Protein AF-A0A957CIN7-F1 (afdb_monomer_lite)

Sequence (65 aa):
MTSVNMVFFMGGPQLGELEAGLVASLFGAPVAIVTGGLATLLLTGWIAWRYPRLRQYENVDSVTI

Radius of gyration: 18.01 Å; chains: 1; bounding box: 44×31×37 Å

Foldseek 3Di:
DPPVVVCVVVVVVVVLVVQLVVCCVVPNNVVSVVVVVVVVVVVVVVCCVVCVVVVPPDPPPPPPD

pLDDT: mean 83.58, std 11.69, range [52.19, 96.56]

Structure (mmCIF, N/CA/C/O backbone):
data_AF-A0A957CIN7-F1
#
_entry.id   AF-A0A957CIN7-F1
#
loop_
_atom_site.group_PDB
_atom_site.id
_atom_site.type_symbol
_atom_site.label_atom_id
_atom_site.label_alt_id
_atom_site.label_comp_id
_atom_site.label_asym_id
_atom_site.label_entity_id
_atom_site.label_seq_id
_atom_site.pdbx_PDB_ins_code
_atom_site.Cartn_x
_atom_site.Cartn_y
_atom_site.Cartn_z
_atom_site.occupancy
_atom_site.B_iso_or_equiv
_atom_site.auth_seq_id
_atom_site.auth_comp_id
_atom_site.auth_asym_id
_atom_site.auth_atom_id
_atom_site.pdbx_PDB_model_num
ATOM 1 N N . MET A 1 1 ? 23.691 19.408 -6.304 1.00 53.16 1 MET A N 1
ATOM 2 C CA . MET A 1 1 ? 22.684 19.026 -7.318 1.00 53.16 1 MET A CA 1
ATOM 3 C C . MET A 1 1 ? 21.876 17.837 -6.784 1.00 53.16 1 MET A C 1
ATOM 5 O O . MET A 1 1 ? 21.957 16.751 -7.328 1.00 53.16 1 MET A O 1
ATOM 9 N N . THR A 1 2 ? 21.166 18.002 -5.662 1.00 68.69 2 THR A N 1
ATOM 10 C CA . THR A 1 2 ? 20.524 16.869 -4.949 1.00 68.69 2 THR A CA 1
ATOM 11 C C . THR A 1 2 ? 19.214 17.236 -4.248 1.00 68.69 2 THR A C 1
ATOM 13 O O . THR A 1 2 ? 18.401 16.353 -4.008 1.00 68.69 2 THR A O 1
ATOM 16 N N . SER A 1 3 ? 18.937 18.518 -3.986 1.00 73.81 3 SER A N 1
ATOM 17 C CA . SER A 1 3 ? 17.732 18.936 -3.252 1.00 73.81 3 SER A CA 1
ATOM 18 C C . SER A 1 3 ? 16.429 18.576 -3.969 1.00 73.81 3 SER A C 1
ATOM 20 O O . SER A 1 3 ? 15.508 18.063 -3.348 1.00 73.81 3 SER A O 1
ATOM 22 N N . VAL A 1 4 ? 16.363 18.774 -5.288 1.00 78.56 4 VAL A N 1
ATOM 23 C CA . VAL A 1 4 ? 15.168 18.431 -6.080 1.00 78.56 4 VAL A CA 1
ATOM 24 C C . VAL A 1 4 ? 14.967 16.915 -6.150 1.00 78.56 4 VAL A C 1
ATOM 26 O O . VAL A 1 4 ? 13.846 16.435 -6.046 1.00 78.56 4 VAL A O 1
ATOM 29 N N . ASN A 1 5 ? 16.054 16.149 -6.262 1.00 79.88 5 ASN A N 1
ATOM 30 C CA . ASN A 1 5 ? 15.996 14.689 -6.285 1.00 79.88 5 ASN A CA 1
ATOM 31 C C . ASN A 1 5 ? 15.449 14.133 -4.954 1.00 79.88 5 ASN A C 1
ATOM 33 O O . ASN A 1 5 ? 14.567 13.282 -4.964 1.00 79.88 5 ASN A O 1
ATOM 37 N N . MET A 1 6 ? 15.867 14.706 -3.820 1.00 81.88 6 MET A N 1
ATOM 38 C CA . MET A 1 6 ? 15.355 14.336 -2.494 1.00 81.88 6 MET A CA 1
ATOM 39 C C . MET A 1 6 ? 13.859 14.617 -2.319 1.00 81.88 6 MET A C 1
ATOM 41 O O . MET A 1 6 ? 13.173 13.817 -1.692 1.00 81.88 6 MET A O 1
ATOM 45 N N . VAL A 1 7 ? 13.328 15.699 -2.899 1.00 82.25 7 VAL A N 1
ATOM 46 C CA . VAL A 1 7 ? 11.880 15.984 -2.859 1.00 82.25 7 VAL A CA 1
ATOM 47 C C . VAL A 1 7 ? 11.082 14.890 -3.573 1.00 82.25 7 VAL A C 1
ATOM 49 O O . VAL A 1 7 ? 10.045 14.475 -3.068 1.00 82.25 7 VAL A O 1
ATOM 52 N N . PHE A 1 8 ? 11.575 14.362 -4.696 1.00 76.38 8 PHE A N 1
ATOM 53 C CA . PHE A 1 8 ? 10.915 13.249 -5.390 1.00 76.38 8 PHE A CA 1
ATOM 54 C C . PHE A 1 8 ? 11.043 11.917 -4.638 1.00 76.38 8 PHE A C 1
ATOM 56 O O . PHE A 1 8 ? 10.083 11.152 -4.601 1.00 76.38 8 PHE A O 1
ATOM 63 N N . PHE A 1 9 ? 12.188 11.655 -4.002 1.00 77.94 9 PHE A N 1
ATOM 64 C CA . PHE A 1 9 ? 12.395 10.433 -3.215 1.00 77.94 9 PHE A CA 1
ATOM 65 C C . PHE A 1 9 ? 11.606 10.416 -1.902 1.00 77.94 9 PHE A C 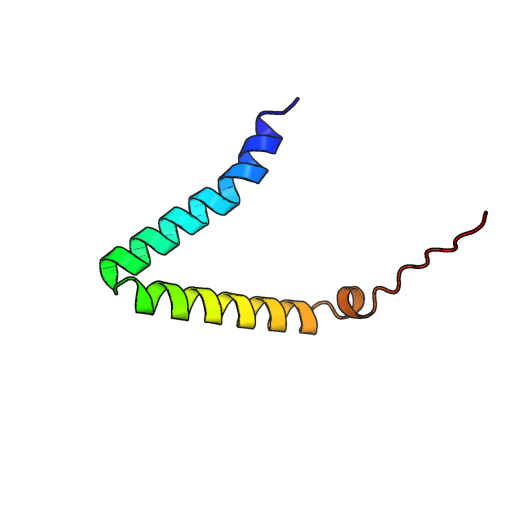1
ATOM 67 O O . PHE A 1 9 ? 11.079 9.375 -1.522 1.00 77.94 9 PHE A O 1
ATOM 74 N N . MET A 1 10 ? 11.519 11.551 -1.205 1.00 82.75 10 MET A N 1
ATOM 75 C CA . MET A 1 10 ? 10.834 11.641 0.086 1.00 82.75 10 MET A CA 1
ATOM 76 C C . MET A 1 10 ? 9.359 12.031 -0.035 1.00 82.75 10 MET A C 1
ATOM 78 O O . MET A 1 10 ? 8.565 11.657 0.823 1.00 82.75 10 MET A O 1
ATOM 82 N N . GLY A 1 11 ? 8.972 12.752 -1.088 1.00 85.62 11 GLY A N 1
ATOM 83 C CA . GLY A 1 11 ? 7.604 13.240 -1.255 1.00 85.62 11 GLY A CA 1
ATOM 84 C C . GLY A 1 11 ? 6.586 12.120 -1.464 1.00 85.62 11 GLY A C 1
ATOM 85 O O . GLY A 1 11 ? 5.503 12.174 -0.891 1.00 85.62 11 GLY A O 1
ATOM 86 N N . GLY A 1 12 ? 6.940 11.082 -2.230 1.00 85.94 12 GLY A N 1
ATOM 87 C CA . GLY A 1 12 ? 6.054 9.936 -2.468 1.00 85.94 12 GLY A CA 1
ATOM 88 C C . GLY A 1 12 ? 5.656 9.213 -1.173 1.00 85.94 12 GLY A C 1
ATOM 89 O O . GLY A 1 12 ? 4.465 9.140 -0.870 1.00 85.94 12 GLY A O 1
ATOM 90 N N . PRO A 1 13 ? 6.627 8.730 -0.376 1.00 88.44 13 PRO A N 1
ATOM 91 C CA . PRO A 1 13 ? 6.346 8.093 0.909 1.00 88.44 13 PRO A CA 1
ATOM 92 C C . PRO A 1 13 ? 5.604 9.004 1.898 1.00 88.44 13 PRO A C 1
ATOM 94 O O . PRO A 1 13 ? 4.624 8.569 2.492 1.00 88.44 13 PRO A O 1
ATOM 97 N N . GLN A 1 14 ? 6.001 10.277 2.024 1.00 90.75 14 GLN A N 1
ATOM 98 C CA . GLN A 1 14 ? 5.371 11.212 2.971 1.00 90.75 14 GLN A CA 1
ATOM 99 C C . GLN A 1 14 ? 3.894 11.481 2.661 1.00 90.75 14 GLN A C 1
ATOM 101 O O . GLN A 1 14 ? 3.074 11.557 3.575 1.00 90.75 14 GLN A O 1
ATOM 106 N N . LEU A 1 15 ? 3.536 11.610 1.379 1.00 90.12 15 LEU A N 1
ATOM 107 C CA . LEU A 1 15 ? 2.137 11.758 0.972 1.00 90.12 15 LEU A CA 1
ATOM 108 C C . LEU A 1 15 ? 1.330 10.491 1.284 1.00 90.12 15 LEU A C 1
ATOM 110 O O . LEU A 1 15 ? 0.217 10.590 1.795 1.00 90.12 15 LEU A O 1
ATOM 114 N N . GLY A 1 16 ? 1.909 9.311 1.046 1.00 88.12 16 GLY A N 1
ATOM 115 C CA . GLY A 1 16 ? 1.268 8.037 1.374 1.00 88.12 16 GLY A CA 1
ATOM 116 C C . GLY A 1 16 ? 1.038 7.850 2.876 1.00 88.12 16 GLY A C 1
ATOM 117 O O . GLY A 1 16 ? -0.036 7.415 3.284 1.00 88.12 16 GLY A O 1
ATOM 118 N N . GLU A 1 17 ? 2.009 8.223 3.713 1.00 91.62 17 GLU A N 1
ATOM 119 C CA . GLU A 1 17 ? 1.872 8.197 5.175 1.00 91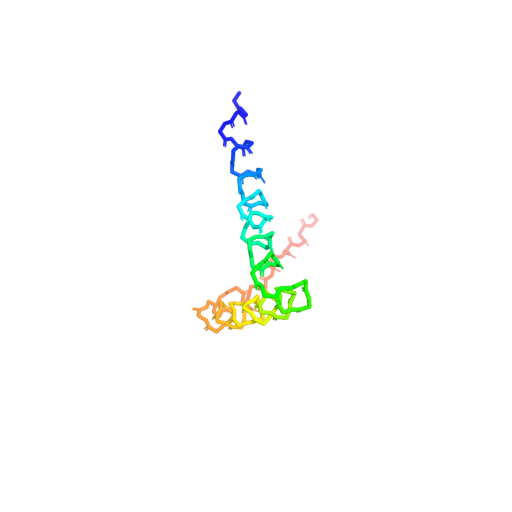.62 17 GLU A CA 1
ATOM 120 C C . GLU A 1 17 ? 0.767 9.144 5.667 1.00 91.62 17 GLU A C 1
ATOM 122 O O . GLU A 1 17 ? -0.002 8.785 6.561 1.00 91.62 17 GLU A O 1
ATOM 127 N N . LEU A 1 18 ? 0.640 10.327 5.054 1.00 93.06 18 LEU A N 1
ATOM 128 C CA . LEU A 1 18 ? -0.417 11.289 5.368 1.00 93.06 18 LEU A CA 1
ATOM 129 C C . LEU A 1 18 ? -1.809 10.749 5.014 1.00 93.06 18 LEU A C 1
ATOM 131 O O . LEU A 1 18 ? -2.721 10.820 5.839 1.00 93.06 18 LEU A O 1
ATOM 135 N N . GLU A 1 19 ? -1.979 10.179 3.820 1.00 89.94 19 GLU A N 1
ATOM 136 C CA . GLU A 1 19 ? -3.246 9.565 3.407 1.00 89.94 19 GLU A CA 1
ATOM 137 C C . GLU A 1 19 ? -3.601 8.364 4.290 1.00 89.94 19 GLU A C 1
ATOM 139 O O . GLU A 1 19 ? -4.727 8.269 4.782 1.00 89.94 19 GLU A O 1
ATOM 144 N N . ALA A 1 20 ? -2.637 7.479 4.559 1.00 89.00 20 ALA A N 1
ATOM 145 C CA . ALA A 1 20 ? -2.838 6.316 5.416 1.00 89.00 20 ALA A CA 1
ATOM 146 C C . ALA A 1 20 ? -3.218 6.721 6.849 1.00 89.00 20 ALA A C 1
ATOM 148 O O . ALA A 1 20 ? -4.140 6.142 7.425 1.00 89.00 20 ALA A O 1
ATOM 149 N N . GLY A 1 21 ? -2.560 7.743 7.406 1.00 90.44 21 GLY A N 1
ATOM 150 C CA . GLY A 1 21 ? -2.878 8.299 8.720 1.00 90.44 21 GLY A CA 1
ATOM 151 C C . GLY A 1 21 ? -4.276 8.916 8.778 1.00 90.44 21 GLY A C 1
ATOM 152 O O . GLY A 1 21 ? -5.025 8.661 9.723 1.00 90.44 21 GLY A O 1
ATOM 153 N N . LEU A 1 22 ? -4.669 9.666 7.744 1.00 93.44 22 LEU A N 1
ATOM 154 C CA . LEU A 1 22 ? -5.999 10.267 7.654 1.00 93.44 22 LEU A CA 1
ATOM 155 C C . LEU A 1 22 ? -7.090 9.193 7.563 1.00 93.44 22 LEU A C 1
ATOM 157 O O . LEU A 1 22 ? -8.046 9.219 8.340 1.00 93.44 22 LEU A O 1
ATOM 161 N N . VAL A 1 23 ? -6.929 8.204 6.681 1.00 90.31 23 VAL A N 1
ATOM 162 C CA . VAL A 1 23 ? -7.890 7.099 6.532 1.00 90.31 23 VAL A CA 1
ATOM 163 C C . VAL A 1 23 ? -7.963 6.267 7.813 1.00 90.31 23 VAL A C 1
ATOM 165 O O . VAL A 1 23 ? -9.061 5.926 8.256 1.00 90.31 23 VAL A O 1
ATOM 168 N N . ALA A 1 24 ? -6.827 5.997 8.460 1.00 91.62 24 ALA A N 1
ATOM 169 C CA . ALA A 1 24 ? -6.793 5.288 9.735 1.00 91.62 24 ALA A CA 1
ATOM 170 C C . ALA A 1 24 ? -7.473 6.079 10.862 1.00 91.62 24 ALA A C 1
ATOM 172 O O . ALA A 1 24 ? -8.150 5.475 11.691 1.00 91.62 24 ALA A O 1
ATOM 173 N N . SER A 1 25 ? -7.348 7.411 10.886 1.00 90.94 25 SER A N 1
ATOM 174 C CA . SER A 1 25 ? -8.016 8.253 11.888 1.00 90.94 25 SER A CA 1
ATOM 175 C C . SER A 1 25 ? -9.538 8.309 11.722 1.00 90.94 25 SER A C 1
ATOM 177 O O . SER A 1 25 ? -10.252 8.424 12.714 1.00 90.94 25 SER A O 1
ATOM 179 N N . LEU A 1 26 ? -10.037 8.199 10.486 1.00 91.12 26 LEU A N 1
ATOM 180 C CA . LEU A 1 26 ? -11.466 8.295 10.179 1.00 91.12 26 LEU A CA 1
ATOM 181 C C . LEU A 1 26 ? -12.183 6.942 10.263 1.00 91.12 26 LEU A C 1
ATOM 183 O O . LEU A 1 26 ? -13.301 6.870 10.765 1.00 91.12 26 LEU A O 1
ATOM 187 N N . PHE A 1 27 ? -11.550 5.873 9.772 1.00 89.38 27 PHE A N 1
ATOM 188 C CA . PHE A 1 27 ? -12.174 4.551 9.613 1.00 89.38 27 PHE A CA 1
ATOM 189 C C . PHE A 1 27 ? -11.510 3.445 10.445 1.00 89.38 27 PHE A C 1
ATOM 191 O O . PHE A 1 27 ? -12.025 2.328 10.512 1.00 89.38 27 PHE A O 1
ATOM 198 N N . GLY A 1 28 ? -10.380 3.736 11.090 1.00 90.44 28 GLY A N 1
ATOM 199 C CA . GLY A 1 28 ? -9.583 2.771 11.840 1.00 90.44 28 GLY A CA 1
ATOM 200 C C . GLY A 1 28 ? -8.485 2.106 11.006 1.00 90.44 28 GLY A C 1
ATOM 201 O O . GLY A 1 28 ? -8.564 1.986 9.781 1.00 90.44 28 GLY A O 1
ATOM 202 N N . ALA A 1 29 ? -7.450 1.626 11.699 1.00 89.69 29 ALA A N 1
ATOM 203 C CA . ALA A 1 29 ? -6.282 0.999 11.079 1.00 89.69 29 ALA A CA 1
ATOM 204 C C . ALA A 1 29 ? -6.610 -0.206 10.167 1.00 89.69 29 ALA A C 1
ATOM 206 O O . ALA A 1 29 ? -6.062 -0.262 9.067 1.00 89.69 29 ALA A O 1
ATOM 207 N N . PRO A 1 30 ? -7.514 -1.144 10.529 1.00 91.56 30 PRO A N 1
ATOM 208 C CA . PRO A 1 30 ? -7.798 -2.301 9.676 1.00 91.56 30 PRO A CA 1
ATOM 209 C C . PRO A 1 30 ? -8.394 -1.909 8.320 1.00 91.56 30 PRO A C 1
ATOM 211 O O . PRO A 1 30 ? -8.016 -2.469 7.294 1.00 91.56 30 PRO A O 1
ATOM 214 N N . VAL A 1 31 ? -9.297 -0.922 8.306 1.00 89.94 31 VAL A N 1
ATOM 215 C CA . VAL A 1 31 ? -9.945 -0.455 7.074 1.00 89.94 31 VAL A CA 1
ATOM 216 C C . VAL A 1 31 ? -8.927 0.233 6.169 1.00 89.94 31 VAL A C 1
ATOM 218 O O . VAL A 1 31 ? -8.891 -0.070 4.981 1.00 89.94 31 VAL A O 1
ATOM 221 N N . ALA A 1 32 ? -8.057 1.081 6.728 1.00 91.00 32 ALA A N 1
ATOM 222 C CA . ALA A 1 32 ? -7.004 1.766 5.977 1.00 91.00 32 ALA A CA 1
ATOM 223 C C . ALA A 1 32 ? -6.042 0.794 5.270 1.00 91.00 32 ALA A C 1
ATOM 225 O O . ALA A 1 32 ? -5.677 1.001 4.114 1.00 91.00 32 ALA A O 1
ATOM 226 N N . ILE A 1 33 ? -5.667 -0.298 5.944 1.00 91.38 33 ILE A N 1
ATOM 227 C CA . ILE A 1 33 ? -4.763 -1.313 5.386 1.00 91.38 33 ILE A CA 1
ATOM 228 C C . ILE A 1 33 ? -5.436 -2.060 4.231 1.00 91.38 33 ILE A C 1
ATOM 230 O O . ILE A 1 33 ? -4.831 -2.252 3.175 1.00 91.38 33 ILE A O 1
ATOM 234 N N . VAL A 1 34 ? -6.692 -2.479 4.413 1.00 94.31 34 VAL A N 1
ATOM 235 C CA . VAL A 1 34 ? -7.420 -3.251 3.397 1.00 94.31 34 VAL A CA 1
ATOM 236 C C . VAL A 1 34 ? -7.685 -2.408 2.153 1.00 94.31 34 VAL A C 1
ATOM 238 O O . VAL A 1 34 ? -7.457 -2.883 1.040 1.00 94.31 34 VAL A O 1
ATOM 241 N N . THR A 1 35 ? -8.128 -1.158 2.311 1.00 90.88 35 THR A N 1
ATOM 242 C CA . THR A 1 35 ? -8.411 -0.277 1.170 1.00 90.88 35 THR A CA 1
ATOM 243 C C . THR A 1 35 ? -7.138 0.088 0.411 1.00 90.88 35 THR A C 1
ATOM 245 O O . THR A 1 35 ? -7.128 -0.001 -0.817 1.00 90.88 35 THR A O 1
ATOM 248 N N . GLY A 1 36 ? -6.047 0.405 1.115 1.00 89.44 36 GLY A N 1
ATOM 249 C CA . GLY A 1 36 ? -4.750 0.686 0.496 1.00 89.44 36 GLY A CA 1
ATOM 250 C C . GLY A 1 36 ? -4.167 -0.527 -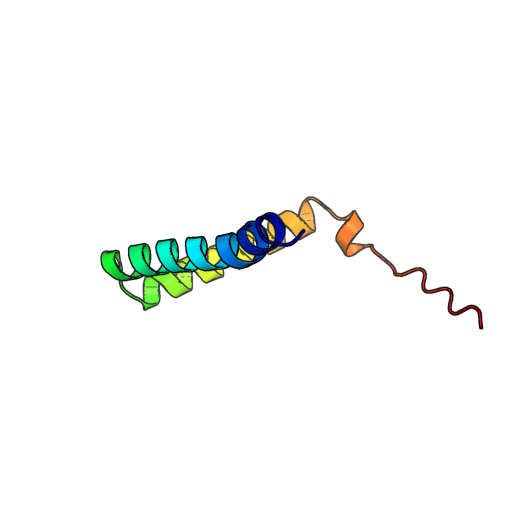0.238 1.00 89.44 36 GLY A C 1
ATOM 251 O O . GLY A 1 36 ? -3.723 -0.417 -1.385 1.00 89.44 36 GLY A O 1
ATOM 252 N N . GLY A 1 37 ? -4.228 -1.711 0.377 1.00 92.00 37 GLY A N 1
ATOM 253 C CA . GLY A 1 37 ? -3.765 -2.956 -0.239 1.00 92.00 37 GLY A CA 1
ATOM 254 C C . GLY A 1 37 ? -4.569 -3.328 -1.486 1.00 92.00 37 GLY A C 1
ATOM 255 O O . GLY A 1 37 ? -3.994 -3.662 -2.524 1.00 92.00 37 GLY A O 1
ATOM 256 N N . LEU A 1 38 ? -5.898 -3.202 -1.425 1.00 95.81 38 LEU A N 1
ATOM 257 C CA . LEU A 1 38 ? -6.767 -3.485 -2.566 1.00 95.81 38 LEU A CA 1
ATOM 258 C C . LEU A 1 38 ? -6.527 -2.500 -3.718 1.00 95.81 38 LEU A C 1
ATOM 260 O O . LEU A 1 38 ? -6.401 -2.924 -4.866 1.00 95.81 38 LEU A O 1
ATOM 264 N N . ALA A 1 39 ? -6.401 -1.204 -3.419 1.00 93.50 39 ALA A N 1
ATOM 265 C CA . ALA A 1 39 ? -6.070 -0.186 -4.414 1.00 93.50 39 ALA A CA 1
ATOM 266 C C . ALA A 1 39 ? -4.724 -0.476 -5.097 1.00 93.50 39 ALA A C 1
ATOM 268 O O . ALA A 1 39 ? -4.615 -0.372 -6.319 1.00 93.50 39 ALA A O 1
ATOM 269 N N . THR A 1 40 ? -3.728 -0.921 -4.326 1.00 93.38 40 THR A N 1
ATOM 270 C CA . THR A 1 40 ? -2.413 -1.307 -4.853 1.00 93.38 40 THR A CA 1
ATOM 271 C C . THR A 1 40 ? -2.533 -2.463 -5.846 1.00 93.38 40 THR A C 1
ATOM 273 O O . THR A 1 40 ? -2.060 -2.347 -6.975 1.00 93.38 40 THR A O 1
ATOM 276 N N . LEU A 1 41 ? -3.227 -3.548 -5.481 1.00 95.56 41 LEU A N 1
ATOM 277 C CA . LEU A 1 41 ? -3.422 -4.703 -6.367 1.00 95.56 41 LEU A CA 1
ATOM 278 C C . LEU A 1 41 ? -4.166 -4.332 -7.656 1.00 95.56 41 LEU A C 1
ATOM 280 O O . LEU A 1 41 ? -3.783 -4.777 -8.740 1.00 95.56 41 LEU A O 1
ATOM 284 N N . LEU A 1 42 ? -5.203 -3.499 -7.550 1.00 96.56 42 LEU A N 1
ATOM 285 C CA . LEU A 1 42 ? -5.965 -3.025 -8.704 1.00 96.56 42 LEU A CA 1
ATOM 286 C C . LEU A 1 42 ? -5.100 -2.188 -9.649 1.00 96.56 42 LEU A C 1
ATOM 288 O O . LEU A 1 42 ? -5.123 -2.417 -10.858 1.00 96.56 42 LEU A O 1
ATOM 292 N N . LEU A 1 43 ? -4.303 -1.260 -9.116 1.00 94.50 43 LEU A N 1
ATOM 293 C CA . LEU A 1 43 ? -3.391 -0.441 -9.915 1.00 94.50 43 LEU A CA 1
ATOM 294 C C . LEU A 1 43 ? -2.296 -1.286 -10.566 1.00 94.50 43 LEU A C 1
ATOM 296 O O . LEU A 1 43 ? -2.025 -1.119 -11.755 1.00 94.50 43 LEU A O 1
ATOM 300 N N . THR A 1 44 ? -1.703 -2.233 -9.836 1.00 93.69 44 THR A N 1
ATOM 301 C CA . THR A 1 44 ? -0.722 -3.167 -10.400 1.00 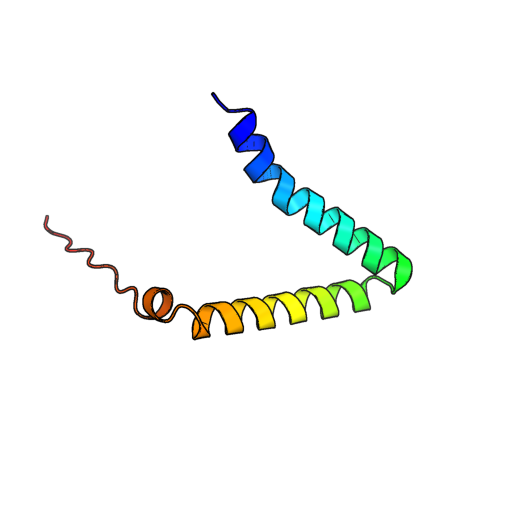93.69 44 THR A CA 1
ATOM 302 C C . THR A 1 44 ? -1.331 -3.982 -11.541 1.00 93.69 44 THR A C 1
ATOM 304 O O . THR A 1 44 ? -0.743 -4.054 -12.621 1.00 93.69 44 THR A O 1
ATOM 307 N N . GLY A 1 45 ? -2.525 -4.551 -11.343 1.00 94.06 45 GLY A N 1
ATOM 308 C CA . GLY A 1 45 ? -3.247 -5.298 -12.375 1.00 94.06 45 GLY A CA 1
ATOM 309 C C . GLY A 1 45 ? -3.581 -4.439 -13.597 1.00 94.06 45 GLY A C 1
ATOM 310 O O . GLY A 1 45 ? -3.351 -4.860 -14.732 1.00 94.06 45 GLY A O 1
ATOM 311 N N . TRP A 1 46 ? -4.036 -3.203 -13.373 1.00 94.56 46 TRP A N 1
ATOM 312 C CA . TRP A 1 46 ? -4.286 -2.232 -14.437 1.00 94.56 46 TRP A CA 1
ATOM 313 C C . TRP A 1 46 ? -3.018 -1.980 -15.243 1.00 94.56 46 TRP A C 1
ATOM 315 O O . TRP A 1 46 ? -3.028 -2.129 -16.465 1.00 94.56 46 TRP A O 1
ATOM 325 N N . ILE A 1 47 ? -1.921 -1.594 -14.592 1.00 92.38 47 ILE A N 1
ATOM 326 C CA . ILE A 1 47 ? -0.655 -1.271 -15.261 1.00 92.38 47 ILE A CA 1
ATOM 327 C C . ILE A 1 47 ? -0.166 -2.479 -16.065 1.00 92.38 47 ILE A C 1
ATOM 329 O O . ILE A 1 47 ? 0.207 -2.331 -17.231 1.00 92.38 47 ILE A O 1
ATOM 333 N N . ALA A 1 48 ? -0.260 -3.677 -15.485 1.00 89.25 48 ALA A N 1
ATOM 334 C CA . ALA A 1 48 ? 0.080 -4.933 -16.140 1.00 89.25 48 ALA A CA 1
ATOM 335 C C . ALA A 1 48 ? -0.765 -5.197 -17.404 1.00 89.25 48 ALA A C 1
ATOM 337 O O . ALA A 1 48 ? -0.261 -5.759 -18.375 1.00 89.25 48 ALA A O 1
ATOM 338 N N . TRP A 1 49 ? -2.041 -4.813 -17.434 1.00 90.25 49 TRP A N 1
ATOM 339 C CA . TRP A 1 49 ? -2.874 -4.922 -18.639 1.00 90.25 49 TRP A CA 1
ATOM 340 C C . TRP A 1 49 ? -2.623 -3.797 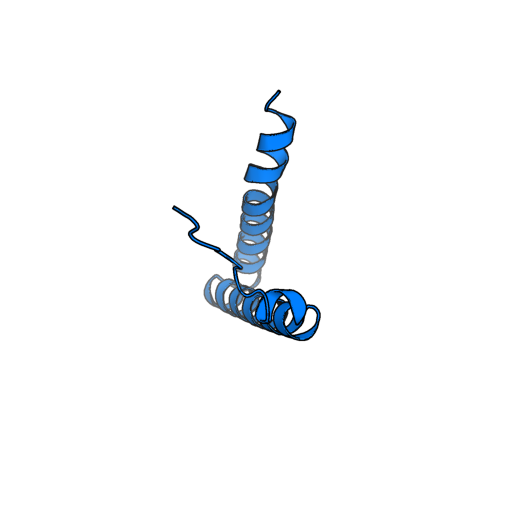-19.643 1.00 90.25 49 TRP A C 1
ATOM 342 O O . TRP A 1 49 ? -2.605 -4.033 -20.850 1.00 90.25 49 TRP A O 1
ATOM 352 N N . ARG A 1 50 ? -2.409 -2.572 -19.162 1.00 90.69 50 ARG A N 1
ATOM 353 C CA . ARG A 1 50 ? -2.288 -1.372 -19.998 1.00 90.69 50 ARG A CA 1
ATOM 354 C C . ARG A 1 50 ? -0.935 -1.254 -20.696 1.00 90.69 50 ARG A C 1
ATOM 356 O O . ARG A 1 50 ? -0.864 -0.638 -21.764 1.00 90.69 50 ARG A O 1
ATOM 363 N N . TYR A 1 51 ? 0.113 -1.826 -20.109 1.00 88.38 51 TYR A N 1
ATOM 364 C CA . TYR A 1 51 ? 1.482 -1.782 -20.619 1.00 88.38 51 TYR A CA 1
ATOM 365 C C . TYR A 1 51 ? 2.059 -3.197 -20.777 1.00 88.38 51 TYR A C 1
ATOM 367 O O . TYR A 1 51 ? 3.007 -3.570 -20.085 1.00 88.38 51 TYR A O 1
ATOM 375 N N . PRO A 1 52 ? 1.543 -3.996 -21.728 1.00 78.25 52 PRO A N 1
ATOM 376 C CA . PRO A 1 52 ? 2.013 -5.365 -21.946 1.00 78.25 52 PRO A CA 1
ATOM 377 C C . PRO A 1 52 ? 3.486 -5.427 -22.376 1.00 78.25 52 PRO A C 1
ATOM 379 O O . PRO A 1 52 ? 4.148 -6.428 -22.121 1.00 78.25 52 PRO A O 1
ATOM 382 N N . ARG A 1 53 ? 4.035 -4.338 -22.939 1.00 76.06 53 ARG A N 1
ATOM 383 C CA . ARG A 1 53 ? 5.469 -4.203 -23.249 1.00 76.06 53 ARG A CA 1
ATOM 384 C C . ARG A 1 53 ? 6.377 -4.300 -22.019 1.00 76.06 53 ARG A C 1
ATOM 386 O O . ARG A 1 53 ? 7.509 -4.727 -22.168 1.00 76.06 53 ARG A O 1
ATOM 393 N N . LEU A 1 54 ? 5.891 -3.938 -20.826 1.00 74.75 54 LEU A N 1
ATOM 394 C CA . LEU A 1 54 ? 6.633 -4.133 -19.572 1.00 74.75 54 LEU A CA 1
ATOM 395 C C . LEU A 1 54 ? 6.607 -5.600 -19.123 1.00 74.75 54 LEU A C 1
ATOM 397 O O . LEU A 1 54 ? 7.552 -6.072 -18.507 1.00 74.75 54 LEU A O 1
ATOM 401 N N . ARG A 1 55 ? 5.533 -6.336 -19.440 1.00 68.38 55 ARG A N 1
ATOM 402 C CA . ARG A 1 55 ? 5.397 -7.767 -19.107 1.00 68.38 55 ARG A CA 1
ATOM 403 C C . ARG A 1 55 ? 6.172 -8.675 -20.049 1.00 68.38 55 ARG A C 1
ATOM 405 O O . ARG A 1 55 ? 6.577 -9.753 -19.645 1.00 68.38 55 ARG A O 1
ATOM 412 N N . GLN A 1 56 ? 6.326 -8.247 -21.295 1.00 73.00 56 GLN A N 1
ATOM 413 C CA . GLN A 1 56 ? 7.114 -8.921 -22.326 1.00 73.00 56 GLN A CA 1
ATOM 414 C C . GLN A 1 56 ? 8.530 -8.342 -22.411 1.00 73.00 56 GLN A C 1
ATOM 416 O O . GLN A 1 56 ? 9.208 -8.534 -23.416 1.00 73.00 56 GLN A O 1
ATOM 421 N N . TYR A 1 57 ? 8.953 -7.581 -21.395 1.00 71.81 57 TYR A N 1
ATOM 422 C CA . TYR A 1 57 ? 10.306 -7.057 -21.337 1.00 71.81 57 TYR A CA 1
ATOM 423 C C . TYR A 1 57 ? 11.260 -8.210 -21.028 1.00 71.81 57 TYR A C 1
ATOM 425 O O . TYR A 1 57 ? 11.506 -8.560 -19.875 1.00 71.81 57 TYR A O 1
ATOM 433 N N . GLU A 1 58 ? 11.735 -8.845 -22.088 1.00 73.31 58 GLU A N 1
ATOM 434 C CA . GLU A 1 58 ? 12.802 -9.828 -22.048 1.00 73.31 58 GLU A CA 1
ATOM 435 C C . GLU A 1 58 ? 14.116 -9.046 -22.082 1.00 73.31 58 GLU A C 1
ATOM 437 O O . GLU A 1 58 ? 14.390 -8.319 -23.041 1.00 73.31 58 GLU A O 1
ATOM 442 N N . ASN A 1 59 ? 14.894 -9.109 -20.995 1.00 65.56 59 ASN A N 1
ATOM 443 C CA . ASN A 1 59 ? 16.228 -8.522 -20.987 1.00 65.56 59 ASN A CA 1
ATOM 444 C C . ASN A 1 59 ? 17.040 -9.250 -22.053 1.00 65.56 59 ASN A C 1
ATOM 446 O O . ASN A 1 59 ? 17.379 -10.423 -21.895 1.00 65.56 59 ASN A O 1
ATOM 450 N N . VAL A 1 60 ? 17.368 -8.543 -23.130 1.00 63.19 60 VAL A N 1
ATOM 451 C CA . VAL A 1 60 ? 18.430 -8.949 -24.045 1.00 63.19 60 VAL A CA 1
ATOM 452 C C . VAL A 1 60 ? 19.750 -8.651 -23.336 1.00 63.19 60 VAL A C 1
ATOM 454 O O . VAL A 1 60 ? 20.539 -7.823 -23.778 1.00 63.19 60 VAL A O 1
ATOM 457 N N . ASP A 1 61 ? 19.981 -9.310 -22.202 1.00 61.34 61 ASP A N 1
ATOM 458 C CA . ASP A 1 61 ? 21.317 -9.468 -21.655 1.00 61.34 61 ASP A CA 1
ATOM 459 C C . ASP A 1 61 ? 22.00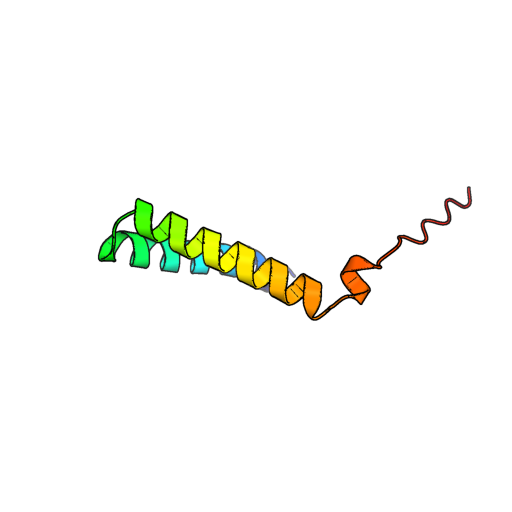9 -10.475 -22.570 1.00 61.34 61 ASP A C 1
ATOM 461 O O . ASP A 1 61 ? 22.189 -11.653 -22.260 1.00 61.34 61 ASP A O 1
ATOM 465 N N . SER A 1 62 ? 22.377 -9.995 -23.760 1.00 60.12 62 SER A N 1
ATOM 466 C CA . SER A 1 62 ? 23.515 -10.519 -24.486 1.00 60.12 62 SER A CA 1
ATOM 467 C C . SER A 1 62 ? 24.722 -10.309 -23.578 1.00 60.12 62 SER A C 1
ATOM 469 O O . SER A 1 62 ? 25.428 -9.304 -23.666 1.00 60.12 62 SER A O 1
ATOM 471 N N . VAL A 1 63 ? 24.903 -11.258 -22.660 1.00 61.25 63 VAL A N 1
ATOM 472 C CA . VAL A 1 63 ? 26.174 -11.598 -22.040 1.00 61.25 63 VAL A CA 1
ATOM 473 C C . VAL A 1 63 ? 27.102 -11.977 -23.191 1.00 61.25 63 VAL A C 1
ATOM 475 O O . VAL A 1 63 ? 27.261 -13.142 -23.541 1.00 61.25 63 VAL A O 1
ATOM 478 N N . THR A 1 64 ? 27.654 -10.961 -23.841 1.00 55.16 64 THR A N 1
ATOM 479 C CA . THR A 1 64 ? 28.829 -11.098 -24.684 1.00 55.16 64 THR A CA 1
ATOM 480 C C . THR A 1 64 ? 29.991 -10.699 -23.795 1.00 55.16 64 THR A C 1
ATOM 482 O O . THR A 1 64 ? 30.172 -9.523 -23.478 1.00 55.16 64 THR A O 1
ATOM 485 N N . ILE A 1 65 ? 30.670 -11.740 -23.314 1.00 52.19 65 ILE A N 1
ATOM 486 C CA . ILE A 1 65 ? 32.022 -11.719 -22.748 1.00 52.19 65 ILE A CA 1
ATOM 487 C C . ILE A 1 65 ? 32.957 -10.931 -23.670 1.00 52.19 65 ILE A C 1
ATOM 489 O O . ILE A 1 65 ? 32.842 -11.118 -24.904 1.00 52.19 65 ILE A O 1
#

Secondary structure (DSSP, 8-state):
--HHHHHHHHHHHHHHHHHHHHHHHHH-HHHHHHHHHHHHHHHHHHHHHH-HHHHT---------